Protein AF-A0A0F6YKI8-F1 (afdb_monomer)

Secondary structure (DSSP, 8-state):
-----------------------------------PPPPPPPP----PPP---------------S-S--HHHHHHHHHHHHHHH--SSTHHHHHHHHHHHHHHHTTGGGGHHHHHHHHHHHHHHHHHTTPPPPGGG-

Foldseek 3Di:
DDDDDDDDDDPDDPPDPPPDDDDDDDDDDDDDDDDDDDDDDDPDPDDDDDPDPPPDPPDPPDPPPDDPQALLNLLLVQLVVLLVPDPDPPNVVSVVVSVVSVVLCVVPPVSNVVSLVSLVVSVVVCVVVVHDRDPSSD

Organism: NCBI:txid927083

Sequence (138 aa):
MKTIAKLTISLAMLGLVACGSSETAETPAAEAPAAAPAAPAAPAAEPAPAPAAEAAPAAEAAPAAGGGGGVCARAQECCTAYVNAMPGGAASGAGAACDALRQTAAAGASAEPACQAAIDGYRQSLTAMGTAVPAACQ

Mean predicted aligned error: 17.45 Å

pLDDT: mean 72.48, std 19.79, range [36.81, 96.88]

Nearest PDB structures (foldseek):
  5c1f-assembly1_B  TM=5.129E-01  e=7.364E+00  Schizosaccharomyces pombe 972h-

Radius of gyration: 25.01 Å; Cα contacts (8 Å, |Δi|>4): 69; chains: 1; bounding box: 48×60×62 Å

Structure (mmCIF, N/CA/C/O backbone):
data_AF-A0A0F6YKI8-F1
#
_entry.id   AF-A0A0F6YKI8-F1
#
loop_
_atom_site.group_PDB
_atom_site.id
_atom_site.type_symbol
_atom_site.label_atom_id
_atom_site.label_alt_id
_atom_site.label_comp_id
_atom_site.label_asym_id
_atom_site.label_entity_id
_atom_site.label_seq_id
_atom_site.pdbx_PDB_ins_code
_atom_site.Cartn_x
_atom_site.Cartn_y
_atom_site.Cartn_z
_atom_site.occupancy
_atom_site.B_iso_or_equiv
_atom_site.auth_seq_id
_atom_site.auth_comp_id
_atom_site.auth_asym_id
_atom_site.auth_atom_id
_atom_site.pdbx_PDB_model_num
ATOM 1 N N . MET A 1 1 ? -20.132 38.485 -24.805 1.00 36.81 1 MET A N 1
ATOM 2 C CA . MET A 1 1 ? -20.159 39.815 -24.156 1.00 36.81 1 MET A CA 1
ATOM 3 C C . MET A 1 1 ? -19.903 39.629 -22.665 1.00 36.81 1 MET A C 1
ATOM 5 O O . MET A 1 1 ? -20.573 38.782 -22.097 1.00 36.81 1 MET A O 1
ATOM 9 N N . LYS A 1 2 ? -18.991 40.437 -22.093 1.00 40.47 2 LYS A N 1
ATOM 10 C CA . LYS A 1 2 ? -18.679 40.637 -20.654 1.00 40.47 2 LYS A CA 1
ATOM 11 C C . LYS A 1 2 ? -17.995 39.451 -19.946 1.00 40.47 2 LYS A C 1
ATOM 13 O O . LYS A 1 2 ? -18.662 38.492 -19.605 1.00 40.47 2 LYS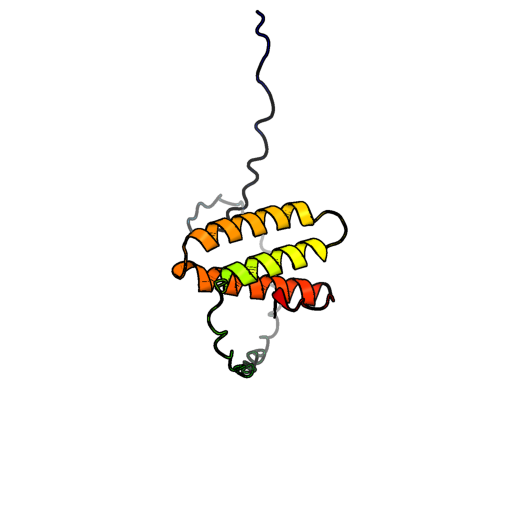 A O 1
ATOM 18 N N . THR A 1 3 ? -16.658 39.341 -19.900 1.00 47.81 3 THR A N 1
ATOM 19 C CA . THR A 1 3 ? -15.676 40.073 -19.049 1.00 47.81 3 THR A CA 1
ATOM 20 C C . THR A 1 3 ? -16.109 40.285 -17.596 1.00 47.81 3 THR A C 1
ATOM 22 O O . THR A 1 3 ? -17.267 40.608 -17.365 1.00 47.81 3 THR A O 1
ATOM 25 N N . ILE A 1 4 ? -15.111 40.247 -16.686 1.00 50.50 4 ILE A N 1
ATOM 26 C CA . ILE A 1 4 ? -15.098 40.688 -15.265 1.00 50.50 4 ILE A CA 1
ATOM 27 C C . ILE A 1 4 ? -15.235 39.485 -14.297 1.00 50.50 4 ILE A C 1
ATOM 29 O O . ILE A 1 4 ? -16.201 38.749 -14.384 1.00 50.50 4 ILE A O 1
ATOM 33 N N . ALA A 1 5 ? -14.338 39.193 -13.349 1.00 50.00 5 ALA A N 1
ATOM 34 C CA . ALA A 1 5 ? -13.172 39.906 -12.839 1.00 50.00 5 ALA A CA 1
ATOM 35 C C . ALA A 1 5 ? -12.262 38.965 -12.025 1.00 50.00 5 ALA A C 1
ATOM 37 O O . ALA A 1 5 ? -12.751 38.116 -11.295 1.00 50.00 5 ALA A O 1
ATOM 38 N N . LYS A 1 6 ? -10.954 39.238 -12.123 1.00 46.81 6 LYS A N 1
ATOM 39 C CA . LYS A 1 6 ? -9.978 39.380 -11.024 1.00 46.81 6 LYS A CA 1
ATOM 40 C C . LYS A 1 6 ? -9.996 38.277 -9.947 1.00 46.81 6 LYS A C 1
ATOM 42 O O . LYS A 1 6 ? -10.884 38.236 -9.114 1.00 46.81 6 LYS A O 1
ATOM 47 N N . LEU A 1 7 ? -9.028 37.360 -9.915 1.00 54.59 7 LEU A N 1
ATOM 48 C CA . LEU A 1 7 ? -7.611 37.623 -9.604 1.00 54.59 7 LEU A CA 1
ATOM 49 C C . LEU A 1 7 ? -7.485 38.382 -8.282 1.00 54.59 7 LEU A C 1
ATOM 51 O O . LEU A 1 7 ? -7.593 39.604 -8.295 1.00 54.59 7 LEU A O 1
ATOM 55 N N . THR A 1 8 ? -7.288 37.660 -7.173 1.00 52.62 8 THR A N 1
ATOM 56 C CA . THR A 1 8 ? -6.341 37.956 -6.074 1.00 52.62 8 THR A CA 1
ATOM 57 C C . THR A 1 8 ? -6.665 37.137 -4.813 1.00 52.62 8 THR A C 1
ATOM 59 O O . THR A 1 8 ? -7.829 36.998 -4.467 1.00 52.62 8 THR A O 1
ATOM 62 N N . ILE A 1 9 ? -5.601 36.697 -4.115 1.00 57.00 9 ILE A N 1
ATOM 63 C CA . ILE A 1 9 ? -5.557 36.290 -2.689 1.00 57.00 9 ILE A CA 1
ATOM 64 C C . ILE A 1 9 ? -6.093 34.856 -2.447 1.00 57.00 9 ILE A C 1
ATOM 66 O O . ILE A 1 9 ? -7.272 34.601 -2.602 1.00 57.00 9 ILE A O 1
ATOM 70 N N . SER A 1 10 ? -5.302 33.820 -2.145 1.00 45.91 10 SER A N 1
ATOM 71 C CA . SER A 1 10 ? -4.188 33.766 -1.195 1.00 45.91 10 SER A CA 1
ATOM 72 C C . SER A 1 10 ? -3.123 32.754 -1.613 1.00 45.91 10 SER A C 1
ATOM 74 O O . SER A 1 10 ? -3.252 31.544 -1.448 1.00 45.91 10 SER A O 1
ATOM 76 N N . LEU A 1 11 ? -2.021 33.312 -2.091 1.00 56.44 11 LEU A N 1
ATOM 77 C CA . LEU A 1 11 ? -0.687 32.747 -2.019 1.00 56.44 11 LEU A CA 1
ATOM 78 C C . LEU A 1 11 ? -0.237 32.787 -0.546 1.00 56.44 11 LEU A C 1
ATOM 80 O O . LEU A 1 11 ? 0.302 33.799 -0.116 1.00 56.44 11 LEU A O 1
ATOM 84 N N . ALA A 1 12 ? -0.508 31.742 0.238 1.00 54.38 12 ALA A N 1
ATOM 85 C CA . ALA A 1 12 ? 0.152 31.494 1.526 1.00 54.38 12 ALA A CA 1
ATOM 86 C C . ALA A 1 12 ? -0.248 30.117 2.062 1.00 54.38 12 ALA A C 1
ATOM 88 O O . ALA A 1 12 ? -1.311 29.977 2.653 1.00 54.38 12 ALA A O 1
ATOM 89 N N . MET A 1 13 ? 0.593 29.116 1.806 1.00 57.41 13 MET A N 1
ATOM 90 C CA . MET A 1 13 ? 0.947 27.996 2.699 1.00 57.41 13 MET A CA 1
ATOM 91 C C . MET A 1 13 ? 1.790 27.007 1.880 1.00 57.41 13 MET A C 1
ATOM 93 O O . MET A 1 13 ? 1.471 25.831 1.735 1.00 57.41 13 MET A O 1
ATOM 97 N N . LEU A 1 14 ? 2.907 27.511 1.333 1.00 56.06 14 LEU A N 1
ATOM 98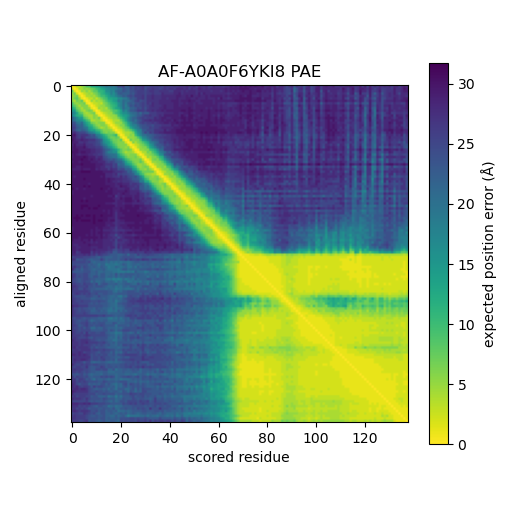 C CA . LEU A 1 14 ? 4.092 26.684 1.104 1.00 56.06 14 LEU A CA 1
ATOM 99 C C . LEU A 1 14 ? 4.660 26.346 2.492 1.00 56.06 14 LEU A C 1
ATOM 101 O O . LEU A 1 14 ? 5.609 26.965 2.966 1.00 56.06 14 LEU A O 1
ATOM 105 N N . GLY A 1 15 ? 3.999 25.419 3.179 1.00 54.44 15 GLY A N 1
ATOM 106 C CA . GLY A 1 15 ? 4.504 24.763 4.376 1.00 54.44 15 GLY A CA 1
ATOM 107 C C . GLY A 1 15 ? 5.264 23.522 3.942 1.00 54.44 15 GLY A C 1
ATOM 108 O O . GLY A 1 15 ? 4.665 22.478 3.705 1.00 54.44 15 GLY A O 1
ATOM 109 N N . LEU A 1 16 ? 6.574 23.688 3.772 1.00 56.12 16 LEU A N 1
ATOM 110 C CA . LEU A 1 16 ? 7.551 22.642 3.508 1.00 56.12 16 LEU A CA 1
ATOM 111 C C . LEU A 1 16 ? 7.312 21.393 4.375 1.00 56.12 16 LEU A C 1
ATOM 113 O O . LEU A 1 16 ? 7.445 21.453 5.594 1.00 56.12 16 LEU A O 1
ATOM 117 N N . VAL A 1 17 ? 7.128 20.240 3.732 1.00 57.12 17 VAL A N 1
ATOM 118 C CA . VAL A 1 17 ? 7.625 18.959 4.255 1.00 57.12 17 VAL A CA 1
ATOM 119 C C . VAL A 1 17 ? 8.505 18.357 3.167 1.00 57.12 17 VAL A C 1
ATOM 121 O O . VAL A 1 17 ? 8.122 17.463 2.417 1.00 57.12 17 VAL A O 1
ATOM 124 N N . ALA A 1 18 ? 9.698 18.934 3.048 1.00 45.62 18 ALA A N 1
ATOM 125 C CA . ALA A 1 18 ? 10.815 18.308 2.368 1.00 45.62 18 ALA A CA 1
ATOM 126 C C . ALA A 1 18 ? 11.345 17.203 3.291 1.00 45.62 18 ALA A C 1
ATOM 128 O O . ALA A 1 18 ? 12.148 17.445 4.188 1.00 45.62 18 ALA A O 1
ATOM 129 N N . CYS A 1 19 ? 10.848 15.985 3.094 1.00 57.03 19 CYS A N 1
ATOM 130 C CA . CYS A 1 19 ? 11.533 14.783 3.542 1.00 57.03 19 CYS A CA 1
ATOM 131 C C . CYS A 1 19 ? 12.693 14.561 2.562 1.00 57.03 19 CYS A C 1
ATOM 133 O O . CYS A 1 19 ? 12.511 13.994 1.488 1.00 57.03 19 CYS A O 1
ATOM 135 N N . GLY A 1 20 ? 13.854 15.134 2.871 1.00 46.78 20 GLY A N 1
ATOM 136 C CA . GLY A 1 20 ? 15.021 15.088 1.999 1.00 46.78 20 GLY A CA 1
ATOM 137 C C . GLY A 1 20 ? 16.303 15.359 2.773 1.00 46.78 20 GLY A C 1
ATOM 138 O O . GLY A 1 20 ? 16.527 16.464 3.247 1.00 46.78 20 GLY A O 1
ATOM 139 N N . SER A 1 21 ? 17.091 14.299 2.899 1.00 52.75 21 SER A N 1
ATOM 140 C CA . SER A 1 21 ? 18.493 14.178 3.292 1.00 52.75 21 SER A CA 1
ATOM 141 C C . SER A 1 21 ? 19.372 15.444 3.316 1.00 52.75 21 SER A C 1
ATOM 143 O O . SER A 1 21 ? 19.506 16.140 2.319 1.00 52.75 21 SER A O 1
ATOM 145 N N . SER A 1 22 ? 20.047 15.599 4.460 1.00 51.62 22 SER A N 1
ATOM 146 C CA . SER A 1 22 ? 21.442 16.015 4.705 1.00 51.62 22 SER A CA 1
ATOM 147 C C . SER A 1 22 ? 22.057 17.298 4.103 1.00 51.62 22 SER A C 1
ATOM 149 O O . SER A 1 22 ? 22.201 17.451 2.898 1.00 51.62 22 SER A O 1
ATOM 151 N N . GLU A 1 23 ? 22.626 18.073 5.046 1.00 55.81 23 GLU A N 1
ATOM 152 C CA . GLU A 1 23 ? 23.845 18.912 4.993 1.00 55.81 23 GLU A CA 1
ATOM 153 C C . GLU A 1 23 ? 23.836 20.280 4.283 1.00 55.81 23 GLU A C 1
ATOM 155 O O . GLU A 1 23 ? 23.942 20.380 3.066 1.00 55.81 23 GLU A O 1
ATOM 160 N N . THR A 1 24 ? 23.901 21.366 5.072 1.00 50.81 24 THR A N 1
ATOM 161 C CA . THR A 1 24 ? 25.104 22.227 5.220 1.00 50.81 24 THR A CA 1
ATOM 162 C C . THR A 1 24 ? 24.844 23.331 6.255 1.00 50.81 24 THR A C 1
ATOM 164 O O . THR A 1 24 ? 23.767 23.914 6.323 1.00 50.81 24 THR A O 1
ATOM 167 N N . ALA A 1 25 ? 25.849 23.561 7.095 1.00 57.16 25 ALA A N 1
ATOM 168 C CA . ALA A 1 25 ? 25.865 24.455 8.239 1.00 57.16 25 ALA A CA 1
ATOM 169 C C . ALA A 1 25 ? 25.820 25.948 7.875 1.00 57.16 25 ALA A C 1
ATOM 171 O O . ALA A 1 25 ? 26.562 26.392 7.005 1.00 57.16 25 ALA A O 1
ATOM 172 N N . GLU A 1 26 ? 25.083 26.737 8.661 1.00 50.00 26 GLU A N 1
ATOM 173 C CA . GLU A 1 26 ? 25.523 28.085 9.022 1.00 50.00 26 GLU A CA 1
ATOM 174 C C . GLU A 1 26 ? 25.076 28.412 10.454 1.00 50.00 26 GLU A C 1
ATOM 176 O O . GLU A 1 26 ? 23.914 28.269 10.834 1.00 50.00 26 GLU A O 1
ATOM 181 N N . THR A 1 27 ? 26.065 28.760 11.268 1.00 54.53 27 THR A N 1
ATOM 182 C CA . THR A 1 27 ? 26.003 28.918 12.720 1.00 54.53 27 THR A CA 1
ATOM 183 C C . THR A 1 27 ? 25.610 30.352 13.077 1.00 54.53 27 THR A C 1
ATOM 185 O O . THR A 1 27 ? 26.410 31.255 12.830 1.00 54.53 27 THR A O 1
ATOM 188 N N . PRO A 1 28 ? 24.466 30.621 13.730 1.00 58.09 28 PRO A N 1
ATOM 189 C CA . PRO A 1 28 ? 24.309 31.868 14.462 1.00 58.09 28 PRO A CA 1
ATOM 190 C C . PRO A 1 28 ? 25.093 31.776 15.778 1.00 58.09 28 PRO A C 1
ATOM 192 O O . PRO A 1 28 ? 24.885 30.875 16.591 1.00 58.09 28 PRO A O 1
ATOM 195 N N . ALA A 1 29 ? 26.028 32.708 15.963 1.00 61.56 29 ALA A N 1
ATOM 196 C CA . ALA A 1 29 ? 26.771 32.895 17.201 1.00 61.56 29 ALA A CA 1
ATOM 197 C C . ALA A 1 29 ? 25.794 33.168 18.356 1.00 61.56 29 ALA A C 1
ATOM 199 O O . ALA A 1 29 ? 25.148 34.213 18.402 1.00 61.56 29 ALA A O 1
ATOM 200 N N . ALA A 1 30 ? 25.682 32.203 19.267 1.00 53.94 30 ALA A N 1
ATOM 201 C CA . ALA A 1 30 ? 24.899 32.311 20.486 1.00 53.94 30 ALA A CA 1
ATOM 202 C C . ALA A 1 30 ? 25.777 32.847 21.624 1.00 53.94 30 ALA A C 1
ATOM 204 O O . ALA A 1 30 ? 26.867 32.332 21.885 1.00 53.94 30 ALA A O 1
ATOM 205 N N . GLU A 1 31 ? 25.281 33.891 22.286 1.00 54.72 31 GLU A N 1
ATOM 206 C CA . GLU A 1 31 ? 25.807 34.431 23.537 1.00 54.72 31 GLU A CA 1
ATOM 207 C C . GLU A 1 31 ? 25.947 33.332 24.595 1.00 54.72 31 GLU A C 1
ATOM 209 O O . GLU A 1 31 ? 25.098 32.450 24.704 1.00 54.72 31 GLU A O 1
ATOM 214 N N . ALA A 1 32 ? 27.036 33.388 25.364 1.00 60.12 32 ALA A N 1
ATOM 215 C CA . ALA A 1 32 ? 27.415 32.384 26.347 1.00 60.12 32 ALA A CA 1
ATOM 216 C C . ALA A 1 32 ? 26.511 32.421 27.600 1.00 60.12 32 ALA A C 1
ATOM 218 O O . ALA A 1 32 ? 26.592 33.381 28.373 1.00 60.12 32 ALA A O 1
ATOM 219 N N . PRO A 1 33 ? 25.708 31.376 27.880 1.00 57.44 33 PRO A N 1
ATOM 220 C CA . PRO A 1 33 ? 25.117 31.189 29.194 1.00 57.44 33 PRO A CA 1
ATOM 221 C C . PRO A 1 33 ? 26.156 30.622 30.173 1.00 57.44 33 PRO A C 1
ATOM 223 O O . PRO A 1 33 ? 26.932 29.718 29.858 1.00 57.44 33 PRO A O 1
ATOM 226 N N . ALA A 1 34 ? 26.160 31.194 31.376 1.00 60.38 34 ALA A N 1
ATOM 227 C CA . ALA A 1 34 ? 27.022 30.848 32.495 1.00 60.38 34 ALA A CA 1
ATOM 228 C C . ALA A 1 34 ? 26.986 29.347 32.838 1.00 60.38 34 ALA A C 1
ATOM 230 O O . ALA A 1 34 ? 25.933 28.710 32.825 1.00 60.38 34 ALA A O 1
ATOM 231 N N . ALA A 1 35 ? 28.157 28.809 33.184 1.00 57.69 35 ALA A N 1
ATOM 232 C CA . ALA A 1 35 ? 28.364 27.414 33.545 1.00 57.69 35 ALA A CA 1
ATOM 233 C C . ALA A 1 35 ? 27.471 26.989 34.724 1.00 57.69 35 ALA A C 1
ATOM 235 O O . ALA A 1 35 ? 27.661 27.422 35.861 1.00 57.69 35 ALA A O 1
ATOM 236 N N . ALA A 1 36 ? 26.514 26.108 34.438 1.00 59.94 36 ALA A N 1
ATOM 237 C CA . ALA A 1 36 ? 25.775 25.359 35.441 1.00 59.94 36 ALA A CA 1
ATOM 238 C C . ALA A 1 36 ? 26.626 24.170 35.945 1.00 59.94 36 ALA A C 1
ATOM 240 O O . ALA A 1 36 ? 27.398 23.598 35.169 1.00 59.94 36 ALA A O 1
ATOM 241 N N . PRO A 1 37 ? 26.514 23.798 37.235 1.00 62.47 37 PRO A N 1
ATOM 242 C CA . PRO A 1 37 ? 27.320 22.750 37.857 1.00 62.47 37 PRO A CA 1
ATOM 243 C C . PRO A 1 37 ? 27.133 21.394 37.167 1.00 62.47 37 PRO A C 1
ATOM 245 O O . PRO A 1 37 ? 26.017 20.998 36.833 1.00 62.47 37 PRO A O 1
ATOM 248 N N . ALA A 1 38 ? 28.246 20.682 36.980 1.00 58.03 38 ALA A N 1
ATOM 249 C CA . ALA A 1 38 ? 28.284 19.354 36.385 1.00 58.03 38 ALA A CA 1
ATOM 250 C C . ALA A 1 38 ? 27.396 18.378 37.173 1.00 58.03 38 ALA A C 1
ATOM 252 O O . ALA A 1 38 ? 27.643 18.096 38.348 1.00 58.03 38 ALA A O 1
ATOM 253 N N . ALA A 1 39 ? 26.364 17.865 36.506 1.00 62.78 39 ALA A N 1
ATOM 254 C CA . ALA A 1 39 ? 25.563 16.764 37.011 1.00 62.78 39 ALA A CA 1
ATOM 255 C C . ALA A 1 39 ? 26.412 15.475 37.050 1.00 62.78 39 ALA A C 1
ATOM 257 O O . ALA A 1 39 ? 27.241 15.263 36.160 1.00 62.78 39 ALA A O 1
ATOM 258 N N . PRO A 1 40 ? 26.227 14.617 38.070 1.00 64.25 40 PRO A N 1
ATOM 259 C CA . PRO A 1 40 ? 26.956 13.360 38.198 1.00 64.25 40 PRO A CA 1
ATOM 260 C C . PRO A 1 40 ? 26.730 12.472 36.972 1.00 64.25 40 PRO A C 1
ATOM 262 O O . PRO A 1 40 ? 25.618 12.379 36.452 1.00 64.25 40 PRO A O 1
ATOM 265 N N . ALA A 1 41 ? 27.808 11.827 36.522 1.00 57.22 41 ALA A N 1
ATOM 266 C CA . ALA A 1 41 ? 27.807 10.898 35.404 1.00 57.22 41 ALA A CA 1
ATOM 267 C C . ALA A 1 41 ? 26.712 9.839 35.588 1.00 57.22 41 ALA A C 1
ATOM 269 O O . ALA A 1 41 ? 26.714 9.086 36.565 1.00 57.22 41 ALA A O 1
ATOM 270 N N . ALA A 1 42 ? 25.774 9.799 34.641 1.00 58.97 42 ALA A N 1
ATOM 271 C CA . ALA A 1 42 ? 24.810 8.720 34.547 1.00 58.97 42 ALA A CA 1
ATOM 272 C C . ALA A 1 42 ? 25.563 7.393 34.321 1.00 58.97 42 ALA A C 1
ATOM 274 O O . ALA A 1 42 ? 26.542 7.374 33.567 1.00 58.97 42 ALA A O 1
ATOM 275 N N . PRO A 1 43 ? 25.140 6.292 34.968 1.00 61.97 43 PRO A N 1
ATOM 276 C CA . PRO A 1 43 ? 25.736 4.980 34.760 1.00 61.97 43 PRO A CA 1
ATOM 277 C C . PRO A 1 43 ? 25.682 4.618 33.274 1.00 61.97 43 PRO A C 1
ATOM 279 O O . PRO A 1 43 ? 24.655 4.799 32.620 1.00 61.97 43 PRO A O 1
ATOM 282 N N . ALA A 1 44 ? 26.809 4.125 32.754 1.00 58.69 44 ALA A N 1
ATOM 283 C CA . ALA A 1 44 ? 26.906 3.563 31.418 1.00 58.69 44 ALA A CA 1
ATOM 284 C C . ALA A 1 44 ? 25.809 2.506 31.260 1.00 58.69 44 ALA A C 1
ATOM 286 O O . ALA A 1 44 ? 25.834 1.477 31.934 1.00 58.69 44 ALA A O 1
ATOM 287 N N . ALA A 1 45 ? 24.818 2.809 30.422 1.00 58.62 45 ALA A N 1
ATOM 288 C CA . ALA A 1 45 ? 23.766 1.871 30.092 1.00 58.62 45 ALA A CA 1
ATOM 289 C C . ALA A 1 45 ? 24.420 0.643 29.455 1.00 58.62 45 ALA A C 1
ATOM 291 O O . ALA A 1 45 ? 25.105 0.739 28.434 1.00 58.62 45 ALA A O 1
ATOM 292 N N . GLU A 1 46 ? 24.237 -0.492 30.119 1.00 62.59 46 GLU A N 1
ATOM 293 C CA . GLU A 1 46 ? 24.575 -1.811 29.616 1.00 62.59 46 GLU A CA 1
ATOM 294 C C . GLU A 1 46 ? 23.966 -1.963 28.209 1.00 62.59 46 GLU A C 1
ATOM 296 O O . GLU A 1 46 ? 22.811 -1.569 28.005 1.00 62.59 46 GLU A O 1
ATOM 301 N N . PRO A 1 47 ? 24.729 -2.443 27.210 1.00 61.09 47 PRO A N 1
ATOM 302 C CA . PRO A 1 47 ? 24.240 -2.563 25.846 1.00 61.09 47 PRO A CA 1
ATOM 303 C C . PRO A 1 47 ? 22.995 -3.450 25.830 1.00 61.09 47 PRO A C 1
ATOM 305 O O . PRO A 1 47 ? 23.066 -4.648 26.101 1.00 61.09 47 PRO A O 1
ATOM 308 N N . ALA A 1 48 ? 21.849 -2.843 25.513 1.00 64.12 48 ALA A N 1
ATOM 309 C CA . ALA A 1 48 ? 20.626 -3.580 25.257 1.00 64.12 48 ALA A CA 1
ATOM 310 C C . ALA A 1 48 ? 20.912 -4.617 24.154 1.00 64.12 48 ALA A C 1
ATOM 312 O O . ALA A 1 48 ? 21.532 -4.263 23.143 1.00 64.12 48 ALA A O 1
ATOM 313 N N . PRO A 1 49 ? 20.511 -5.888 24.336 1.00 58.44 49 PRO A N 1
ATOM 314 C CA . PRO A 1 49 ? 20.727 -6.915 23.330 1.00 58.44 49 PRO A CA 1
ATOM 315 C C . PRO A 1 49 ? 20.109 -6.457 22.008 1.00 58.44 49 PRO A C 1
ATOM 317 O O . PRO A 1 49 ? 18.970 -5.988 21.970 1.00 58.44 49 PRO A O 1
ATOM 320 N N . ALA A 1 50 ? 20.888 -6.568 20.929 1.00 55.22 50 ALA A N 1
ATOM 321 C CA . ALA A 1 50 ? 20.407 -6.326 19.579 1.00 55.22 50 ALA A CA 1
ATOM 322 C C . ALA A 1 50 ? 19.123 -7.144 19.355 1.00 55.22 50 ALA A C 1
ATOM 324 O O . ALA A 1 50 ? 19.093 -8.311 19.762 1.00 55.22 50 ALA A O 1
ATOM 325 N N . PRO A 1 51 ? 18.071 -6.570 18.739 1.00 57.00 51 PRO A N 1
ATOM 326 C CA . PRO A 1 51 ? 16.882 -7.335 18.409 1.00 57.00 51 PRO A CA 1
ATOM 327 C C . PRO A 1 51 ? 17.328 -8.523 17.561 1.00 57.00 51 PRO A C 1
ATOM 329 O O . PRO A 1 51 ? 17.897 -8.352 16.480 1.00 57.00 51 PRO A O 1
ATOM 332 N N . ALA A 1 52 ? 17.133 -9.727 18.098 1.00 53.72 52 ALA A N 1
ATOM 333 C CA . ALA A 1 52 ? 17.284 -10.945 17.334 1.00 53.72 52 ALA A CA 1
ATOM 334 C C . ALA A 1 52 ? 16.367 -10.790 16.123 1.00 53.72 52 ALA A C 1
ATOM 336 O O . ALA A 1 52 ? 15.156 -10.632 16.273 1.00 53.72 52 ALA A O 1
ATOM 337 N N . ALA A 1 53 ? 16.963 -10.745 14.935 1.00 54.72 53 ALA A N 1
ATOM 338 C CA . ALA A 1 53 ? 16.229 -10.826 13.693 1.00 54.72 53 ALA A CA 1
ATOM 339 C C . ALA A 1 53 ? 15.529 -12.189 13.689 1.00 54.72 53 ALA A C 1
ATOM 341 O O . ALA A 1 53 ? 16.118 -13.200 13.306 1.00 54.72 53 ALA A O 1
ATOM 342 N N . GLU A 1 54 ? 14.294 -12.228 14.190 1.00 50.31 54 GLU A N 1
ATOM 343 C CA . GLU A 1 54 ? 13.363 -13.306 13.907 1.00 50.31 54 GLU A CA 1
ATOM 344 C C . GLU A 1 54 ? 13.215 -13.332 12.390 1.00 50.31 54 GLU A C 1
ATOM 346 O O . GLU A 1 54 ? 12.567 -12.484 11.776 1.00 50.31 54 GLU A O 1
ATOM 351 N N . ALA A 1 55 ? 13.927 -14.275 11.777 1.00 50.16 55 ALA A N 1
ATOM 352 C CA . ALA A 1 55 ? 13.766 -14.625 10.388 1.00 50.16 55 ALA A CA 1
ATOM 353 C C . ALA A 1 55 ? 12.315 -15.075 10.213 1.00 50.16 55 ALA A C 1
ATOM 355 O O . ALA A 1 55 ? 11.952 -16.201 10.555 1.00 50.16 55 ALA A O 1
ATOM 356 N N . ALA A 1 56 ? 11.476 -14.161 9.726 1.00 45.62 56 ALA A N 1
ATOM 357 C CA . ALA A 1 56 ? 10.140 -14.494 9.281 1.00 45.62 56 ALA A CA 1
ATOM 358 C C . ALA A 1 56 ? 10.256 -15.643 8.263 1.00 45.62 56 ALA A C 1
ATOM 360 O O . ALA A 1 56 ? 11.125 -15.584 7.383 1.00 45.62 56 ALA A O 1
ATOM 361 N N . PRO A 1 57 ? 9.433 -16.699 8.374 1.00 45.34 57 PRO A N 1
ATOM 362 C CA . PRO A 1 57 ? 9.442 -17.776 7.401 1.00 45.34 57 PRO A CA 1
ATOM 363 C C . PRO A 1 57 ? 9.192 -17.176 6.019 1.00 45.34 57 PRO A C 1
ATOM 365 O O . PRO A 1 57 ? 8.213 -16.459 5.812 1.00 45.34 57 PRO A O 1
ATOM 368 N N . ALA A 1 58 ? 10.106 -17.453 5.088 1.00 49.66 58 ALA A N 1
ATOM 369 C CA . ALA A 1 58 ? 9.917 -17.166 3.680 1.00 49.66 58 ALA A CA 1
ATOM 370 C C . ALA A 1 58 ? 8.690 -17.957 3.217 1.00 49.66 58 ALA A C 1
ATOM 372 O O . ALA A 1 58 ? 8.779 -19.144 2.915 1.00 49.66 58 ALA A O 1
ATOM 373 N N . ALA A 1 59 ? 7.522 -17.316 3.246 1.00 46.75 59 ALA A N 1
ATOM 374 C CA . ALA A 1 59 ? 6.334 -17.854 2.624 1.00 46.75 59 ALA A CA 1
ATOM 375 C C . ALA A 1 59 ? 6.640 -17.945 1.129 1.00 46.75 59 ALA A C 1
ATOM 377 O O . ALA A 1 59 ? 6.840 -16.927 0.465 1.00 46.75 59 ALA A O 1
ATOM 378 N N . GLU A 1 60 ? 6.742 -19.173 0.629 1.00 46.31 60 GLU A N 1
ATOM 379 C CA . GLU A 1 60 ? 6.830 -19.474 -0.792 1.00 46.31 60 GLU A CA 1
ATOM 380 C C . GLU A 1 60 ? 5.611 -18.852 -1.480 1.00 46.31 60 GLU A C 1
ATOM 382 O O . GLU A 1 60 ? 4.504 -19.392 -1.461 1.00 46.31 60 GLU A O 1
ATOM 387 N N . ALA A 1 61 ? 5.800 -17.658 -2.043 1.00 47.16 61 ALA A N 1
ATOM 388 C CA . ALA A 1 61 ? 4.819 -17.013 -2.890 1.00 47.16 61 ALA A CA 1
ATOM 389 C C . ALA A 1 61 ? 4.692 -17.870 -4.151 1.00 47.16 61 ALA A C 1
ATOM 391 O O . ALA A 1 61 ? 5.526 -17.808 -5.056 1.00 47.16 61 ALA A O 1
ATOM 392 N N . ALA A 1 62 ? 3.669 -18.724 -4.177 1.00 45.41 62 ALA A N 1
ATOM 393 C CA . ALA A 1 62 ? 3.314 -19.487 -5.358 1.00 45.41 62 ALA A CA 1
ATOM 394 C C . ALA A 1 62 ? 3.191 -18.524 -6.556 1.00 45.41 62 ALA A C 1
ATOM 396 O O . ALA A 1 62 ? 2.548 -17.476 -6.424 1.00 45.41 62 ALA A O 1
ATOM 397 N N . PRO A 1 63 ? 3.790 -18.839 -7.719 1.00 45.91 63 PRO A N 1
ATOM 398 C CA . PRO A 1 63 ? 3.678 -17.991 -8.895 1.00 45.91 63 PRO A CA 1
ATOM 399 C C . PRO A 1 63 ? 2.206 -17.918 -9.309 1.00 45.91 63 PRO A C 1
ATOM 401 O O . PRO A 1 63 ? 1.625 -18.898 -9.777 1.00 45.91 63 PRO A O 1
ATOM 404 N N . ALA A 1 64 ? 1.588 -16.753 -9.105 1.00 50.56 64 ALA A N 1
ATOM 405 C CA . ALA A 1 64 ? 0.236 -16.480 -9.564 1.00 50.56 64 ALA A CA 1
ATOM 406 C C . ALA A 1 64 ? 0.230 -16.532 -11.098 1.00 50.56 64 ALA A C 1
ATOM 408 O O . ALA A 1 64 ? 0.797 -15.680 -11.783 1.00 50.56 64 ALA A O 1
ATOM 409 N N . ALA A 1 65 ? -0.362 -17.596 -11.634 1.00 44.44 65 ALA A N 1
ATOM 410 C CA . ALA A 1 65 ? -0.440 -17.852 -13.057 1.00 44.44 65 ALA A CA 1
ATOM 411 C C . ALA A 1 65 ? -1.251 -16.758 -13.772 1.00 44.44 65 ALA A C 1
ATOM 413 O O . ALA A 1 65 ? -2.434 -16.572 -13.505 1.00 44.44 65 ALA A O 1
ATOM 414 N N . GLY A 1 66 ? -0.590 -16.075 -14.710 1.00 42.78 66 GLY A N 1
ATOM 415 C CA . GLY A 1 66 ? -1.153 -15.593 -15.974 1.00 42.78 66 GLY A CA 1
ATOM 416 C C . GLY A 1 66 ? -2.530 -14.934 -15.913 1.00 42.78 66 GLY A C 1
ATOM 417 O O . GLY A 1 66 ? -3.505 -15.503 -16.392 1.00 42.78 66 GLY A O 1
ATOM 418 N N . GLY A 1 67 ? -2.597 -13.707 -15.397 1.00 46.25 67 GLY A N 1
ATOM 419 C CA . GLY A 1 67 ? -3.841 -12.940 -15.364 1.00 46.25 67 GLY A CA 1
ATOM 420 C C . GLY A 1 67 ? -3.642 -11.444 -15.148 1.00 46.25 67 GLY A C 1
ATOM 421 O O . GLY A 1 67 ? -4.248 -10.889 -14.249 1.00 46.25 67 GLY A O 1
ATOM 422 N N . GLY A 1 68 ? -2.773 -10.793 -15.929 1.00 52.66 68 GLY A N 1
ATOM 423 C CA . GLY A 1 68 ? -2.804 -9.343 -16.208 1.00 52.66 68 GLY A CA 1
ATOM 424 C C . GLY A 1 68 ? -2.604 -8.329 -15.067 1.00 52.66 68 GLY A C 1
ATOM 425 O O . GLY A 1 68 ? -2.397 -7.155 -15.361 1.00 52.66 68 GLY A O 1
ATOM 426 N N . GLY A 1 69 ? -2.626 -8.725 -13.798 1.00 68.06 69 GLY A N 1
ATOM 427 C CA . GLY A 1 69 ? -2.459 -7.825 -12.661 1.00 68.06 69 GLY A CA 1
ATOM 428 C C . GLY A 1 69 ? -1.176 -8.129 -11.904 1.00 68.06 69 GLY A C 1
ATOM 429 O O . GLY A 1 69 ? -1.190 -8.954 -10.999 1.00 68.06 69 GLY A O 1
ATOM 430 N N . GLY A 1 70 ? -0.065 -7.485 -12.270 1.00 90.00 70 GLY A N 1
ATOM 431 C CA . GLY A 1 70 ? 1.177 -7.559 -11.488 1.00 90.00 70 GLY A CA 1
ATOM 432 C C . GLY A 1 70 ? 1.015 -6.976 -10.077 1.00 90.00 70 GLY A C 1
ATOM 433 O O . GLY A 1 70 ? -0.069 -6.518 -9.697 1.00 90.00 70 GLY A O 1
ATOM 434 N N . VAL A 1 71 ? 2.106 -6.916 -9.308 1.00 93.69 71 VAL A N 1
ATOM 435 C CA . VAL A 1 71 ? 2.092 -6.430 -7.910 1.00 93.69 71 VAL A CA 1
ATOM 436 C C . VAL A 1 71 ? 1.406 -5.060 -7.773 1.00 93.69 71 VAL A C 1
ATOM 438 O O . VAL A 1 71 ? 0.666 -4.812 -6.823 1.00 93.6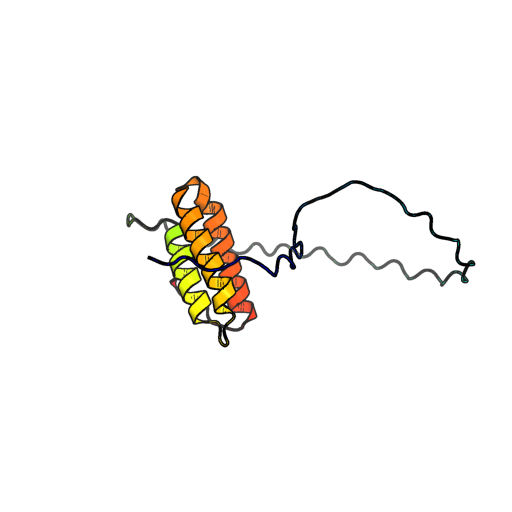9 71 VAL A O 1
ATOM 441 N N . CYS A 1 72 ? 1.562 -4.180 -8.763 1.00 94.12 72 CYS A N 1
ATOM 442 C CA . CYS A 1 72 ? 0.924 -2.864 -8.769 1.00 94.12 72 CYS A CA 1
ATOM 443 C C . CYS A 1 72 ? -0.602 -2.877 -8.936 1.00 94.12 72 CYS A C 1
ATOM 445 O O . CYS A 1 72 ? -1.271 -2.005 -8.383 1.00 94.12 72 CYS A O 1
ATOM 447 N N . ALA A 1 73 ? -1.176 -3.839 -9.663 1.00 93.19 73 ALA A N 1
ATOM 448 C CA . ALA A 1 73 ? -2.633 -3.964 -9.752 1.00 93.19 73 ALA A CA 1
ATOM 449 C C . ALA A 1 73 ? -3.209 -4.387 -8.394 1.00 93.19 73 ALA A C 1
ATOM 451 O O . ALA A 1 73 ? -4.172 -3.797 -7.906 1.00 93.19 73 ALA A O 1
ATOM 452 N N . ARG A 1 74 ? -2.529 -5.326 -7.730 1.00 94.19 74 ARG A N 1
ATOM 453 C CA . ARG A 1 74 ? -2.854 -5.746 -6.367 1.00 94.19 74 ARG A CA 1
ATOM 454 C C . ARG A 1 74 ? -2.742 -4.601 -5.360 1.00 94.19 74 ARG A C 1
ATOM 456 O O . ARG A 1 74 ? -3.626 -4.419 -4.528 1.00 94.19 74 ARG A O 1
ATOM 463 N N . ALA A 1 75 ? -1.697 -3.784 -5.475 1.00 95.56 75 ALA A N 1
ATOM 464 C CA . ALA A 1 75 ? -1.516 -2.606 -4.634 1.00 95.56 75 ALA A CA 1
ATOM 465 C C . ALA A 1 75 ? -2.660 -1.584 -4.794 1.00 95.56 75 ALA A C 1
ATOM 467 O O . ALA A 1 75 ? -3.076 -0.981 -3.806 1.00 95.56 75 ALA A O 1
ATOM 468 N N . GLN A 1 76 ? -3.224 -1.422 -5.998 1.00 94.88 76 GLN A N 1
ATOM 469 C CA . GLN A 1 76 ? -4.384 -0.546 -6.226 1.00 94.88 76 GLN A CA 1
ATOM 470 C C . GLN A 1 76 ? -5.666 -1.076 -5.566 1.00 94.88 76 GLN A C 1
ATOM 472 O O . GLN A 1 76 ? -6.398 -0.305 -4.934 1.00 94.88 76 GLN A O 1
ATOM 477 N N . GLU A 1 77 ? -5.933 -2.382 -5.670 1.00 94.75 77 GLU A N 1
ATOM 478 C CA . GLU A 1 77 ? -7.066 -3.002 -4.969 1.00 94.75 77 GLU A CA 1
ATOM 479 C C . GLU A 1 77 ? -6.900 -2.894 -3.449 1.00 94.75 77 GLU A C 1
ATOM 481 O O . GLU A 1 77 ? -7.837 -2.510 -2.742 1.00 94.75 77 GLU A O 1
ATOM 486 N N . CYS A 1 78 ? -5.683 -3.137 -2.953 1.00 95.94 78 CYS A N 1
ATOM 487 C CA . CYS A 1 78 ? -5.343 -2.976 -1.546 1.00 95.94 78 CYS A CA 1
ATOM 488 C C . CYS A 1 78 ? -5.542 -1.529 -1.064 1.00 95.94 78 CYS A C 1
ATOM 490 O O . CYS A 1 78 ? -6.158 -1.313 -0.021 1.00 95.94 78 CYS A O 1
ATOM 492 N N . CYS A 1 79 ? -5.110 -0.533 -1.843 1.00 95.88 79 CYS A N 1
ATOM 493 C CA . CYS A 1 79 ? -5.296 0.881 -1.511 1.00 95.88 79 CYS A CA 1
ATOM 494 C C . CYS A 1 79 ? -6.783 1.258 -1.417 1.00 95.88 79 CYS A C 1
ATOM 496 O O . CYS A 1 79 ? -7.202 1.934 -0.480 1.00 95.88 79 CYS A O 1
ATOM 498 N N . THR A 1 80 ? -7.612 0.753 -2.334 1.00 93.75 80 THR A N 1
ATOM 499 C CA . THR A 1 80 ? -9.066 0.984 -2.298 1.00 93.75 80 THR A CA 1
ATOM 500 C C . THR A 1 80 ? -9.695 0.372 -1.041 1.00 93.75 80 THR A C 1
ATOM 502 O O . THR A 1 80 ? -10.496 1.019 -0.365 1.00 93.75 80 THR A O 1
ATOM 505 N N . ALA A 1 81 ? -9.303 -0.854 -0.683 1.00 94.00 81 ALA A N 1
ATOM 506 C CA . ALA A 1 81 ? -9.768 -1.502 0.542 1.00 94.00 81 ALA A CA 1
ATOM 507 C C . ALA A 1 81 ? -9.299 -0.757 1.807 1.00 94.00 81 ALA A C 1
ATOM 509 O O . ALA A 1 81 ? -10.081 -0.590 2.742 1.00 94.00 81 ALA A O 1
ATOM 510 N N . TYR A 1 82 ? -8.061 -0.254 1.811 1.00 93.56 82 TYR A N 1
ATOM 511 C CA . TYR A 1 82 ? -7.499 0.564 2.886 1.00 93.56 82 TYR A CA 1
ATOM 512 C C . TYR A 1 82 ? -8.283 1.866 3.102 1.00 93.56 82 TYR A C 1
ATOM 514 O O . TYR A 1 82 ? -8.646 2.192 4.231 1.00 93.56 82 TYR A O 1
ATOM 522 N N . VAL A 1 83 ? -8.603 2.584 2.021 1.00 93.69 83 VAL A N 1
ATOM 523 C CA . VAL A 1 83 ? -9.413 3.814 2.073 1.00 93.69 83 VAL A CA 1
ATOM 524 C C . VAL A 1 83 ? -10.800 3.532 2.648 1.00 93.69 83 VAL A C 1
ATOM 526 O O . VAL A 1 83 ? -11.263 4.274 3.512 1.00 93.69 83 VAL A O 1
ATOM 529 N N . ASN A 1 84 ? -11.442 2.447 2.209 1.00 91.25 84 ASN A N 1
ATOM 530 C CA . ASN A 1 84 ? -12.767 2.055 2.697 1.00 91.25 84 ASN A CA 1
ATOM 531 C C . ASN A 1 84 ? -12.761 1.627 4.173 1.00 91.25 84 ASN A C 1
ATOM 533 O O . ASN A 1 84 ? -13.786 1.738 4.842 1.00 91.25 84 ASN A O 1
ATOM 537 N N . ALA A 1 85 ? -11.625 1.144 4.683 1.00 91.81 85 ALA A N 1
ATOM 538 C CA . ALA A 1 85 ? -11.468 0.743 6.076 1.00 91.81 85 ALA A CA 1
ATOM 539 C C . ALA A 1 85 ? -11.266 1.929 7.039 1.00 91.81 85 ALA A C 1
ATOM 541 O O . ALA A 1 85 ? -11.444 1.754 8.243 1.00 91.81 85 ALA A O 1
ATOM 542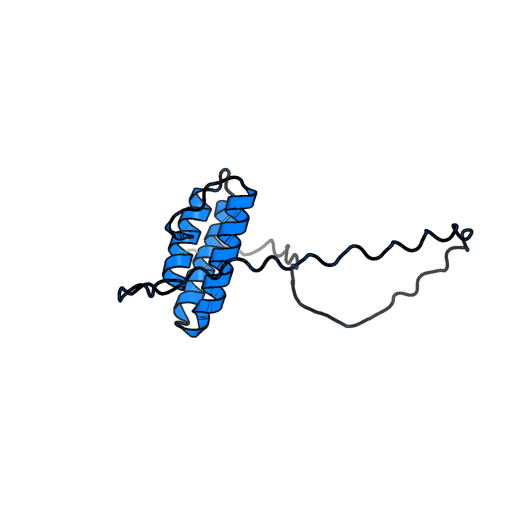 N N . MET A 1 86 ? -10.916 3.126 6.549 1.00 90.19 86 MET A N 1
ATOM 543 C CA . MET A 1 86 ? -10.690 4.299 7.400 1.00 90.19 86 MET A CA 1
ATOM 544 C C . MET A 1 86 ? -11.982 5.093 7.669 1.00 90.19 86 MET A C 1
ATOM 54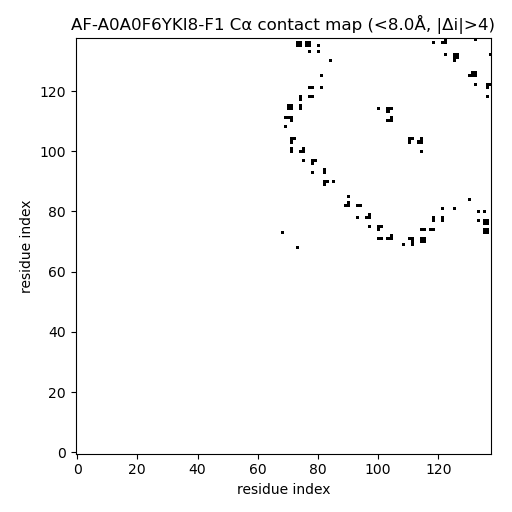6 O O . MET A 1 86 ? -12.515 5.733 6.756 1.00 90.19 86 MET A O 1
ATOM 550 N N . PRO A 1 87 ? -12.469 5.154 8.923 1.00 83.50 87 PRO A N 1
ATOM 551 C CA . PRO A 1 87 ? -13.580 6.027 9.282 1.00 83.50 87 PRO A CA 1
ATOM 552 C C . PRO A 1 87 ? -13.143 7.503 9.333 1.00 83.50 87 PRO A C 1
ATOM 554 O O . PRO A 1 87 ? -12.029 7.831 9.734 1.00 83.50 87 PRO A O 1
ATOM 557 N N . GLY A 1 88 ? -14.044 8.424 8.976 1.00 76.56 88 GLY A N 1
ATOM 558 C CA . GLY A 1 88 ? -13.904 9.839 9.356 1.00 76.56 88 GLY A CA 1
ATOM 559 C C . GLY A 1 88 ? -13.103 10.757 8.420 1.00 76.56 88 GLY A C 1
ATOM 560 O O . GLY A 1 88 ? -12.618 11.789 8.866 1.00 76.56 88 GLY A O 1
ATOM 561 N N . GLY A 1 89 ? -12.981 10.447 7.125 1.00 64.06 89 GLY A N 1
ATOM 562 C CA . GLY A 1 89 ? -12.505 11.431 6.132 1.00 64.06 89 GLY A CA 1
ATOM 563 C C . GLY A 1 89 ? -10.985 11.513 5.929 1.00 64.06 89 GLY A C 1
ATOM 564 O O . GLY A 1 89 ? -10.529 12.258 5.055 1.00 64.06 89 GLY A O 1
ATOM 565 N N . ALA A 1 90 ? -10.204 10.671 6.619 1.00 70.56 90 ALA A N 1
ATOM 566 C CA . ALA A 1 90 ? -8.792 10.413 6.293 1.00 70.56 90 ALA A CA 1
ATOM 567 C C . ALA A 1 90 ? -8.595 9.871 4.855 1.00 70.56 90 ALA A C 1
ATOM 569 O O . ALA A 1 90 ? -7.502 9.944 4.292 1.00 70.56 90 ALA A O 1
ATOM 570 N N . ALA A 1 91 ? -9.685 9.421 4.219 1.00 71.38 91 ALA A N 1
ATOM 571 C CA . ALA A 1 91 ? -9.775 9.055 2.808 1.00 71.38 91 ALA A CA 1
ATOM 572 C C . ALA A 1 91 ? -9.219 10.123 1.849 1.00 71.38 91 ALA A C 1
ATOM 574 O O . ALA A 1 91 ? -8.690 9.778 0.796 1.00 71.38 91 ALA A O 1
ATOM 575 N N . SER A 1 92 ? -9.288 11.406 2.218 1.00 76.38 92 SER A N 1
ATOM 576 C CA . SER A 1 92 ? -8.844 12.513 1.359 1.00 76.38 92 SER A CA 1
ATOM 577 C C . SER A 1 92 ? -7.344 12.444 1.039 1.00 76.38 92 SER A C 1
ATOM 579 O O . SER A 1 92 ? -6.943 12.688 -0.095 1.00 76.38 92 SER A O 1
ATOM 581 N N . GLY A 1 93 ? -6.514 12.067 2.020 1.00 81.31 93 GLY A N 1
ATOM 582 C CA . GLY A 1 93 ? -5.073 11.875 1.812 1.00 81.31 93 GLY A CA 1
ATOM 583 C C . GLY A 1 93 ? -4.748 10.531 1.158 1.00 81.31 93 GLY A C 1
ATOM 584 O O . GLY A 1 93 ? -3.851 10.437 0.323 1.00 81.31 93 GLY A O 1
ATOM 585 N N . ALA A 1 94 ? -5.515 9.493 1.490 1.00 85.94 94 ALA A N 1
ATOM 586 C CA . ALA A 1 94 ? -5.296 8.153 0.961 1.00 85.94 94 ALA A CA 1
ATOM 587 C C . ALA A 1 94 ? -5.712 8.009 -0.516 1.00 85.94 94 ALA A C 1
ATOM 589 O O . ALA A 1 94 ? -5.065 7.270 -1.252 1.00 85.94 94 ALA A O 1
ATOM 590 N N . GLY A 1 95 ? -6.704 8.774 -0.987 1.00 87.44 95 GLY A N 1
ATOM 591 C CA . GLY A 1 95 ? -7.069 8.831 -2.406 1.00 87.44 95 GLY A CA 1
ATOM 592 C C . GLY A 1 95 ? -5.914 9.310 -3.291 1.00 87.44 95 GLY A C 1
ATOM 593 O O . GLY A 1 95 ? -5.590 8.660 -4.281 1.00 87.44 95 GLY A O 1
ATOM 594 N N . ALA A 1 96 ? -5.214 10.373 -2.875 1.00 90.88 96 ALA A N 1
ATOM 595 C CA . ALA A 1 96 ? -4.032 10.866 -3.585 1.00 90.88 96 ALA A CA 1
ATOM 596 C C . ALA A 1 96 ? -2.899 9.823 -3.627 1.00 90.88 96 ALA A C 1
ATOM 598 O O . ALA A 1 96 ? -2.214 9.696 -4.642 1.00 90.88 96 ALA A O 1
ATOM 599 N N . ALA A 1 97 ? -2.731 9.038 -2.557 1.00 89.94 97 ALA A N 1
ATOM 600 C CA . ALA A 1 97 ? -1.775 7.933 -2.535 1.00 89.94 97 ALA A CA 1
ATOM 601 C C . ALA A 1 97 ? -2.167 6.805 -3.511 1.00 89.94 97 ALA A C 1
ATOM 603 O O . ALA A 1 97 ? -1.300 6.287 -4.216 1.00 89.94 97 ALA A O 1
ATOM 604 N N . CYS A 1 98 ? -3.459 6.466 -3.618 1.00 93.69 98 CYS A N 1
ATOM 605 C CA . CYS A 1 98 ? -3.934 5.484 -4.600 1.00 93.69 98 CYS A CA 1
ATOM 606 C C . CYS A 1 98 ? -3.725 5.965 -6.047 1.00 93.69 98 CYS A C 1
ATOM 608 O O . CYS A 1 98 ? -3.337 5.173 -6.910 1.00 93.69 98 CYS A O 1
ATOM 610 N N . ASP A 1 99 ? -3.943 7.254 -6.327 1.00 93.81 99 ASP A N 1
ATOM 611 C CA . ASP A 1 99 ? -3.684 7.826 -7.654 1.00 93.81 99 ASP A CA 1
ATOM 612 C C . ASP A 1 99 ? -2.188 7.861 -7.991 1.00 93.81 99 ASP A C 1
ATOM 614 O O . ASP A 1 99 ? -1.811 7.539 -9.121 1.00 93.81 99 ASP A O 1
ATOM 618 N N . ALA A 1 100 ? -1.321 8.166 -7.020 1.00 92.81 100 ALA A N 1
ATOM 619 C CA . ALA A 1 100 ? 0.127 8.069 -7.197 1.00 92.81 100 ALA A CA 1
ATOM 620 C C . ALA A 1 100 ? 0.552 6.631 -7.545 1.00 92.81 100 ALA A C 1
ATOM 622 O O . ALA A 1 100 ? 1.293 6.422 -8.501 1.00 92.81 100 ALA A O 1
ATOM 623 N N . LEU A 1 101 ? -0.004 5.628 -6.858 1.00 93.00 101 LEU A N 1
ATOM 624 C CA . LEU A 1 101 ? 0.209 4.207 -7.162 1.00 93.00 101 LEU A CA 1
ATOM 625 C C . LEU A 1 101 ? -0.229 3.821 -8.574 1.00 93.00 101 LEU A C 1
ATOM 627 O O . LEU A 1 101 ? 0.443 3.030 -9.236 1.00 93.00 101 LEU A O 1
ATOM 631 N N . ARG A 1 102 ? -1.336 4.388 -9.063 1.00 93.25 102 ARG A N 1
ATOM 632 C CA . ARG A 1 102 ? -1.794 4.174 -10.441 1.00 93.25 102 ARG A CA 1
ATOM 633 C C . ARG A 1 102 ? -0.808 4.751 -11.460 1.00 93.25 102 ARG A C 1
ATOM 635 O O . ARG A 1 102 ? -0.560 4.117 -12.484 1.00 93.25 102 ARG A O 1
ATOM 642 N N . GLN A 1 103 ? -0.209 5.905 -11.171 1.00 93.25 103 GLN A N 1
ATOM 643 C CA . GLN A 1 103 ? 0.846 6.488 -12.008 1.00 93.25 103 GLN A CA 1
ATOM 644 C C . GLN A 1 103 ? 2.130 5.652 -11.956 1.00 93.25 103 GLN A C 1
ATOM 646 O O . GLN A 1 103 ? 2.727 5.379 -12.994 1.00 93.25 103 GLN A O 1
ATOM 651 N N . THR A 1 104 ? 2.520 5.175 -10.772 1.00 90.75 104 THR A N 1
ATOM 652 C CA . THR A 1 104 ? 3.664 4.271 -10.589 1.00 90.75 104 THR A CA 1
ATOM 653 C C . THR A 1 104 ? 3.464 2.957 -11.345 1.00 90.75 104 THR A C 1
ATOM 655 O O . THR A 1 104 ? 4.381 2.495 -12.015 1.00 90.75 104 THR A O 1
ATOM 658 N N . ALA A 1 105 ? 2.249 2.404 -11.350 1.00 89.88 105 ALA A N 1
ATOM 659 C CA . ALA A 1 105 ? 1.916 1.200 -12.110 1.00 89.88 105 ALA A CA 1
ATOM 660 C C . ALA A 1 105 ? 2.112 1.366 -13.628 1.00 89.88 105 ALA A C 1
ATOM 662 O O . ALA A 1 105 ? 2.446 0.399 -14.314 1.00 89.88 105 ALA A O 1
ATOM 663 N N . ALA A 1 106 ? 1.955 2.583 -14.160 1.00 90.31 106 ALA A N 1
ATOM 664 C CA . ALA A 1 106 ? 2.193 2.864 -15.575 1.00 90.31 106 ALA A CA 1
ATOM 665 C C . ALA A 1 106 ? 3.677 2.731 -15.974 1.00 90.31 106 ALA A C 1
ATOM 667 O O . ALA A 1 106 ? 3.970 2.562 -17.156 1.00 90.31 106 ALA A O 1
ATOM 668 N N . ALA A 1 107 ? 4.608 2.749 -15.010 1.00 90.38 107 ALA A N 1
ATOM 669 C CA . ALA A 1 107 ? 6.028 2.487 -15.252 1.00 90.38 107 ALA A CA 1
ATOM 670 C C . ALA A 1 107 ? 6.352 0.988 -15.452 1.00 90.38 107 ALA A C 1
ATOM 672 O O . ALA A 1 107 ? 7.492 0.642 -15.771 1.00 90.38 107 ALA A O 1
ATOM 673 N N . GLY A 1 108 ? 5.366 0.094 -15.306 1.00 88.19 108 GLY A N 1
ATOM 674 C CA . GLY A 1 108 ? 5.506 -1.334 -15.593 1.00 88.19 108 GLY A CA 1
ATOM 675 C C . GLY A 1 108 ? 6.349 -2.088 -14.560 1.00 88.19 108 GLY A C 1
ATOM 676 O O . GLY A 1 108 ? 6.316 -1.780 -13.372 1.00 88.19 108 GLY A O 1
ATOM 677 N N . ALA A 1 109 ? 7.105 -3.096 -15.007 1.00 88.44 109 ALA A N 1
ATOM 678 C CA . ALA A 1 109 ? 7.830 -4.022 -14.125 1.00 88.44 109 ALA A CA 1
ATOM 679 C C . ALA A 1 109 ? 8.824 -3.330 -13.170 1.00 88.44 109 ALA A C 1
ATOM 681 O O . ALA A 1 109 ? 8.995 -3.748 -12.029 1.00 88.44 109 ALA A O 1
ATOM 682 N N . SER A 1 110 ? 9.436 -2.219 -13.592 1.00 88.75 110 SER A N 1
ATOM 683 C CA . SER A 1 110 ? 10.375 -1.454 -12.758 1.00 88.75 110 SER A CA 1
ATOM 684 C C . SER A 1 110 ? 9.735 -0.866 -11.492 1.00 88.75 110 SER A C 1
ATOM 686 O O . SER A 1 110 ? 10.447 -0.501 -10.560 1.00 88.75 110 SER A O 1
ATOM 688 N N . ALA A 1 111 ? 8.404 -0.764 -11.449 1.00 94.00 111 ALA A N 1
ATOM 689 C CA . ALA A 1 111 ? 7.650 -0.245 -10.314 1.00 94.00 111 ALA A CA 1
ATOM 690 C C . ALA A 1 111 ? 7.205 -1.318 -9.309 1.00 94.00 111 ALA A C 1
ATOM 692 O O . ALA A 1 111 ? 6.743 -0.966 -8.222 1.00 94.00 111 ALA A O 1
ATOM 693 N N . GLU A 1 112 ? 7.358 -2.608 -9.621 1.00 92.81 112 GLU A N 1
ATOM 694 C CA . GLU A 1 112 ? 6.954 -3.695 -8.721 1.00 92.81 112 G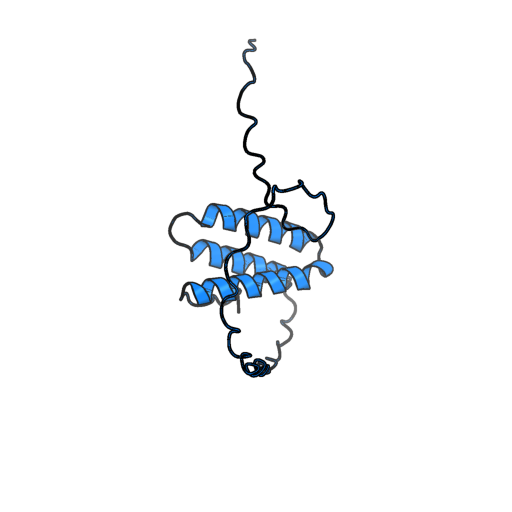LU A CA 1
ATOM 695 C C . GLU A 1 112 ? 7.524 -3.593 -7.297 1.00 92.81 112 GLU A C 1
ATOM 697 O O . GLU A 1 112 ? 6.726 -3.720 -6.365 1.00 92.81 112 GLU A O 1
ATOM 702 N N . PRO A 1 113 ? 8.820 -3.284 -7.063 1.00 94.62 113 PRO A N 1
ATOM 703 C CA . PRO A 1 113 ? 9.326 -3.135 -5.696 1.00 94.62 113 PRO A CA 1
ATOM 704 C C . PRO A 1 113 ? 8.673 -1.970 -4.937 1.00 94.62 113 PRO A C 1
ATOM 706 O O . PRO A 1 113 ? 8.435 -2.077 -3.736 1.00 94.62 113 PRO A O 1
ATOM 709 N N . ALA A 1 114 ? 8.325 -0.876 -5.624 1.00 95.56 114 ALA A N 1
ATOM 710 C CA . ALA A 1 114 ? 7.624 0.250 -5.007 1.00 95.56 114 ALA A CA 1
ATOM 711 C C . ALA A 1 114 ? 6.171 -0.111 -4.656 1.00 95.56 114 ALA A C 1
ATOM 713 O O . ALA A 1 114 ? 5.685 0.221 -3.575 1.00 95.56 114 ALA A O 1
ATOM 714 N N . CYS A 1 115 ? 5.486 -0.836 -5.543 1.00 95.75 115 CYS A N 1
ATOM 715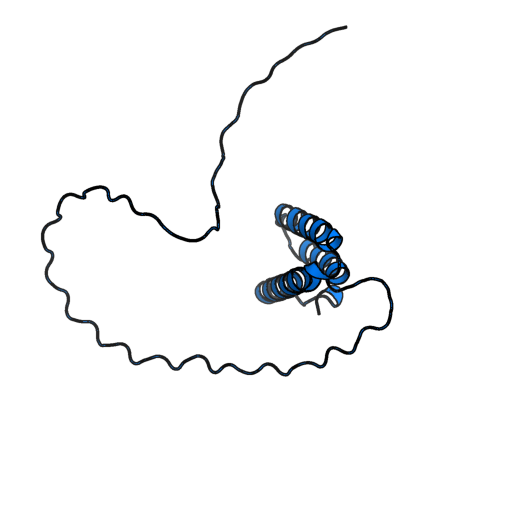 C CA . CYS A 1 115 ? 4.133 -1.326 -5.299 1.00 95.75 115 CYS A CA 1
ATOM 716 C C . CYS A 1 115 ? 4.084 -2.355 -4.161 1.00 95.75 115 CYS A C 1
ATOM 718 O O . CYS A 1 115 ? 3.156 -2.316 -3.353 1.00 95.75 115 CYS A O 1
ATOM 720 N N . GLN A 1 116 ? 5.094 -3.224 -4.056 1.00 95.94 116 GLN A N 1
ATOM 721 C CA . GLN A 1 116 ? 5.224 -4.168 -2.947 1.00 95.94 116 GLN A CA 1
ATOM 722 C C . GLN A 1 116 ? 5.398 -3.430 -1.614 1.00 95.94 116 GLN A C 1
ATOM 724 O O . GLN A 1 116 ? 4.625 -3.657 -0.688 1.00 95.94 116 GLN A O 1
ATOM 729 N N . ALA A 1 117 ? 6.327 -2.467 -1.551 1.00 96.25 117 ALA A N 1
ATOM 730 C CA . ALA A 1 117 ? 6.543 -1.655 -0.353 1.00 96.25 117 ALA A CA 1
ATOM 731 C C . ALA A 1 117 ? 5.272 -0.901 0.085 1.00 96.25 117 ALA A C 1
ATOM 733 O O . ALA A 1 117 ? 5.004 -0.766 1.280 1.00 96.25 117 ALA A O 1
ATOM 734 N N . ALA A 1 118 ? 4.458 -0.443 -0.872 1.00 96.12 118 ALA A N 1
ATOM 735 C CA . ALA A 1 118 ? 3.174 0.178 -0.570 1.00 96.12 118 ALA A CA 1
ATOM 736 C C . ALA A 1 118 ? 2.176 -0.812 0.057 1.00 96.12 118 ALA A C 1
ATOM 738 O O . ALA A 1 118 ? 1.536 -0.470 1.052 1.00 96.12 118 ALA A O 1
ATOM 739 N N . ILE A 1 119 ? 2.072 -2.041 -0.472 1.00 96.50 119 ILE A N 1
ATOM 740 C CA . ILE A 1 119 ? 1.242 -3.106 0.121 1.00 96.50 119 ILE A CA 1
ATOM 741 C C . ILE A 1 119 ? 1.664 -3.354 1.571 1.00 96.50 119 ILE A C 1
ATOM 743 O O . ILE A 1 119 ? 0.811 -3.341 2.461 1.00 96.50 119 ILE A O 1
ATOM 747 N N . ASP A 1 120 ? 2.962 -3.510 1.830 1.00 96.88 120 ASP A N 1
ATOM 748 C CA . ASP A 1 120 ? 3.481 -3.743 3.182 1.00 96.88 120 ASP A CA 1
ATOM 749 C C . ASP A 1 120 ? 3.145 -2.583 4.140 1.00 96.88 120 ASP A C 1
ATOM 751 O O . ASP A 1 120 ? 2.711 -2.814 5.274 1.00 96.88 120 ASP A O 1
ATOM 755 N N . GLY A 1 121 ? 3.223 -1.336 3.662 1.00 95.38 121 GLY A N 1
ATOM 756 C CA . GLY A 1 121 ? 2.807 -0.150 4.418 1.00 95.38 121 GLY A CA 1
ATOM 757 C C . GLY A 1 121 ? 1.309 -0.124 4.751 1.00 95.38 121 GLY A C 1
ATOM 758 O O . GLY A 1 121 ? 0.930 0.199 5.884 1.00 95.38 121 GLY A O 1
ATOM 759 N N . TYR A 1 122 ? 0.440 -0.519 3.813 1.00 95.25 122 TYR A N 1
ATOM 760 C CA . TYR A 1 122 ? -1.000 -0.633 4.075 1.00 95.25 122 TYR A CA 1
ATOM 761 C C . TYR A 1 122 ? -1.307 -1.725 5.098 1.00 95.25 122 TYR A C 1
ATOM 763 O O . TYR A 1 122 ? -2.121 -1.508 5.997 1.00 95.25 122 TYR A O 1
ATOM 771 N N . ARG A 1 123 ? -0.631 -2.878 5.018 1.00 96.25 123 ARG A N 1
ATOM 772 C CA . ARG A 1 123 ? -0.800 -3.979 5.982 1.00 96.25 123 ARG A CA 1
ATOM 773 C C . ARG A 1 123 ? -0.401 -3.566 7.390 1.00 96.25 123 ARG A C 1
ATOM 775 O O . ARG A 1 123 ? -1.164 -3.819 8.325 1.00 96.25 123 ARG A O 1
ATOM 782 N N . GLN A 1 124 ? 0.756 -2.920 7.544 1.00 96.25 124 GLN A N 1
ATOM 783 C CA . GLN A 1 124 ? 1.194 -2.399 8.841 1.00 96.25 124 GLN A CA 1
ATOM 784 C C . GLN A 1 124 ? 0.187 -1.391 9.393 1.00 96.25 124 GLN A C 1
ATOM 786 O O . GLN A 1 124 ? -0.191 -1.485 10.558 1.00 96.25 124 GLN A O 1
ATOM 791 N N . SER A 1 125 ? -0.310 -0.486 8.547 1.00 93.69 125 SER A N 1
ATOM 792 C CA . SER A 1 125 ? -1.282 0.534 8.954 1.00 93.69 125 SER A CA 1
ATOM 793 C C . SER A 1 125 ? -2.621 -0.079 9.386 1.00 93.69 125 SER A C 1
ATOM 795 O O . SER A 1 125 ? -3.150 0.278 10.436 1.00 93.69 125 SER A O 1
ATOM 797 N N . LEU A 1 126 ? -3.154 -1.050 8.633 1.00 93.50 126 LEU A N 1
ATOM 798 C CA . LEU A 1 126 ? -4.381 -1.781 8.995 1.00 93.50 126 LEU A CA 1
ATOM 799 C C . LEU A 1 126 ? -4.219 -2.551 10.304 1.00 93.50 126 LEU A C 1
ATOM 801 O O . LEU A 1 126 ? -5.101 -2.501 11.160 1.00 93.50 126 LEU A O 1
ATOM 805 N N . THR A 1 127 ? -3.072 -3.206 10.476 1.00 95.44 127 THR A N 1
ATOM 806 C CA . THR A 1 127 ? -2.745 -3.944 11.700 1.00 95.44 127 THR A CA 1
ATOM 807 C C . THR A 1 127 ? -2.656 -3.000 12.899 1.00 95.44 127 THR A C 1
ATOM 809 O O . THR A 1 127 ? -3.233 -3.290 13.944 1.00 95.44 127 THR A O 1
ATOM 812 N N . ALA A 1 128 ? -2.011 -1.839 12.746 1.00 94.94 128 ALA A N 1
ATOM 813 C CA . ALA A 1 128 ? -1.923 -0.817 13.790 1.00 94.94 128 ALA A CA 1
ATOM 814 C C . ALA A 1 128 ? -3.300 -0.247 14.176 1.00 94.94 128 ALA A C 1
ATOM 816 O O . ALA A 1 128 ? -3.537 0.061 15.341 1.00 94.94 128 ALA A O 1
ATOM 817 N N . MET A 1 129 ? -4.227 -0.159 13.218 1.00 93.56 129 MET A N 1
ATOM 818 C CA . MET A 1 129 ? -5.624 0.222 13.462 1.00 93.56 129 MET A CA 1
ATOM 819 C C . MET A 1 129 ? -6.486 -0.926 14.016 1.00 93.56 129 MET A C 1
ATOM 821 O O . MET A 1 129 ? -7.685 -0.742 14.217 1.00 93.56 129 MET A O 1
ATOM 825 N N . GLY A 1 130 ? -5.923 -2.120 14.236 1.00 95.25 130 GLY A N 1
ATOM 826 C CA . GLY A 1 130 ? -6.670 -3.295 14.695 1.00 95.25 130 GLY A CA 1
ATOM 827 C C . GLY A 1 130 ? -7.693 -3.811 13.677 1.00 95.25 130 GLY A C 1
ATOM 828 O O . GLY A 1 130 ? -8.650 -4.488 14.049 1.00 95.25 130 GLY A O 1
ATOM 829 N N . THR A 1 131 ? -7.523 -3.477 12.396 1.00 94.31 131 THR A N 1
ATOM 830 C CA . THR A 1 131 ? -8.414 -3.902 11.312 1.00 94.31 131 THR A CA 1
ATOM 831 C C . THR A 1 131 ? -7.840 -5.134 10.618 1.00 94.31 131 THR A C 1
ATOM 833 O O 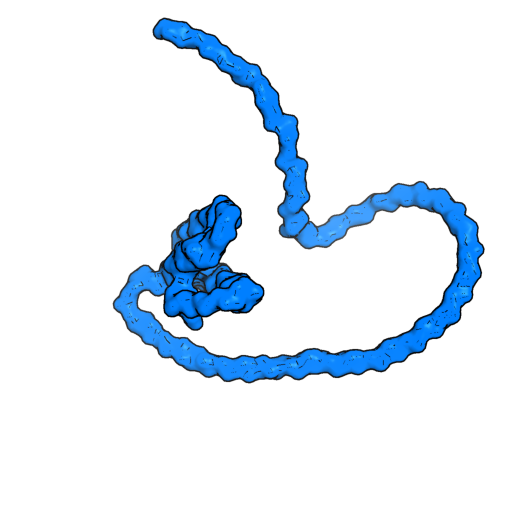. THR A 1 131 ? -6.636 -5.225 10.382 1.00 94.31 131 THR A O 1
ATOM 836 N N . ALA A 1 132 ? -8.696 -6.095 10.266 1.00 95.62 132 ALA A N 1
ATOM 837 C CA . ALA A 1 132 ? -8.267 -7.272 9.517 1.00 95.62 132 ALA A CA 1
ATOM 838 C C . ALA A 1 132 ? -7.713 -6.878 8.135 1.00 95.62 132 ALA A C 1
ATOM 840 O O . ALA A 1 132 ? -8.304 -6.054 7.436 1.00 95.62 132 ALA A O 1
ATOM 841 N N . VAL A 1 133 ? -6.598 -7.494 7.727 1.00 95.31 133 VAL A N 1
ATOM 842 C CA . VAL A 1 133 ? -5.970 -7.252 6.420 1.00 95.31 133 VAL A CA 1
ATOM 843 C C . VAL A 1 133 ? -6.812 -7.903 5.307 1.00 95.31 133 VAL A C 1
ATOM 845 O O . VAL A 1 133 ? -6.945 -9.133 5.290 1.00 95.31 133 VAL A O 1
ATOM 848 N N . PRO A 1 134 ? -7.368 -7.126 4.356 1.00 92.19 134 PRO A N 1
ATOM 849 C CA . PRO A 1 134 ? -8.154 -7.655 3.243 1.00 92.19 134 PRO A CA 1
ATOM 850 C C . PRO A 1 134 ? -7.340 -8.620 2.377 1.00 92.19 134 PRO A C 1
ATOM 852 O O . PRO A 1 134 ? -6.137 -8.436 2.220 1.00 92.19 134 PRO A O 1
ATOM 855 N N . ALA A 1 135 ? -7.993 -9.593 1.733 1.00 89.50 135 ALA A N 1
ATOM 856 C CA . ALA A 1 135 ? -7.326 -10.554 0.840 1.00 89.50 135 ALA A CA 1
ATOM 857 C C . ALA A 1 135 ? -6.547 -9.878 -0.311 1.00 89.50 135 ALA A C 1
ATOM 859 O O . ALA A 1 135 ? -5.490 -10.356 -0.725 1.00 89.50 135 ALA A O 1
ATOM 860 N N . ALA A 1 136 ? -7.029 -8.717 -0.769 1.00 88.56 136 ALA A N 1
ATOM 861 C CA . ALA A 1 136 ? -6.344 -7.882 -1.755 1.00 88.56 136 ALA A CA 1
ATOM 862 C C . ALA A 1 136 ? -4.960 -7.390 -1.281 1.00 88.56 136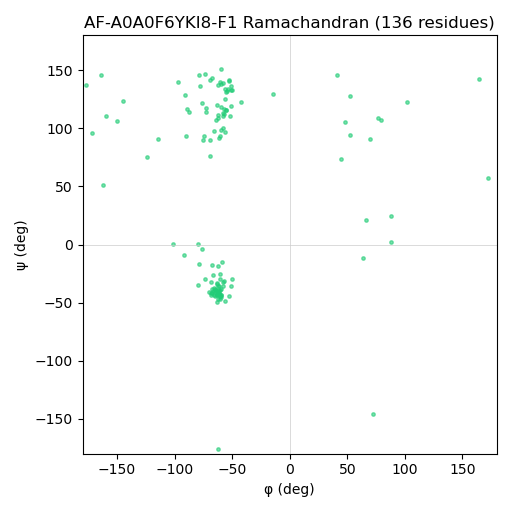 ALA A C 1
ATOM 864 O O . ALA A 1 136 ? -4.091 -7.141 -2.106 1.00 88.56 136 ALA A O 1
ATOM 865 N N . CYS A 1 137 ? -4.737 -7.288 0.033 1.00 92.25 137 CYS A N 1
ATOM 866 C CA . CYS A 1 137 ? -3.494 -6.827 0.654 1.00 92.25 137 CYS A CA 1
ATOM 867 C C . CYS A 1 137 ? -2.602 -7.960 1.197 1.00 92.25 137 CYS A C 1
ATOM 869 O O . CYS A 1 137 ? -1.586 -7.657 1.818 1.00 92.25 137 CYS A O 1
ATOM 871 N N . GLN A 1 138 ? -2.991 -9.237 1.075 1.00 88.50 138 GLN A N 1
ATOM 872 C CA . GLN A 1 138 ? -2.268 -10.353 1.720 1.00 88.50 138 GLN A CA 1
ATOM 873 C C . GLN A 1 138 ? -0.996 -10.788 1.006 1.00 88.50 138 GLN A C 1
ATOM 875 O O . GLN A 1 138 ? -0.085 -11.312 1.674 1.00 88.50 138 GLN A O 1
#

Solvent-accessible surface area (backbone atoms only — not comparable to full-atom values): 9336 Å² total; per-residue (Å²): 134,82,87,88,79,78,90,81,87,81,96,79,78,92,71,84,80,78,90,68,85,85,89,84,89,82,83,80,87,71,83,86,76,79,88,73,82,84,73,79,81,73,78,82,77,73,82,74,78,75,80,75,80,75,77,71,79,82,73,81,76,71,83,79,76,87,71,97,58,56,56,34,49,38,28,46,53,24,40,53,53,52,38,73,68,47,79,89,66,63,36,69,64,46,50,56,52,40,52,51,47,54,57,44,42,71,62,42,79,84,29,34,70,59,24,46,53,49,31,53,50,51,44,53,52,33,51,76,69,72,40,84,77,52,81,58,48,110